Protein AF-A0A528KHP2-F1 (afdb_monomer)

Radius of gyration: 16.45 Å; Cα contacts (8 Å, |Δi|>4): 63; chains: 1; bounding box: 44×27×42 Å

Foldseek 3Di:
DEQVQQWPVNCVVVPPVCVVPDYDAPFAFDCPDPVLVVCCVPQVVVVNDDDPDPVCRRTSVNRVVVVVVVVVVVVVVVCCVVPNDDD

pLDDT: mean 93.91, std 5.65, range [59.97, 98.25]

Nearest PDB structures (foldseek):
  4ru0-assembly2_B  TM=9.548E-01  e=1.534E-05  Pseudomonas protegens Pf-5

Solvent-accessible surface area (backbone atoms only — not comparable to full-atom values): 5206 Å² total; per-residue (Å²): 72,48,81,90,48,49,44,66,80,72,39,59,87,52,49,80,80,39,68,86,72,60,53,46,68,97,48,73,56,56,54,82,49,68,68,52,46,48,45,45,57,62,33,45,64,66,69,68,53,83,65,89,61,68,85,50,64,22,33,30,65,48,38,44,52,50,52,52,51,51,52,53,52,51,54,50,51,54,47,31,74,72,72,49,87,80,130

Secondary structure (DSSP, 8-state):
--TTS-SHHHHGGGGGGGTT-----SS---S-SHHHHHHIIIIITTT----S-GGGTTSHHHHHHHHHHHHHHHHHHHHHHHH----

Sequence (87 aa):
GNVWSNSEEDVIPAGDAAKGYTAITTQASGNTYPVVQEIVKTVYGAGKGNLEDKSRIGSVYHNLGIVNGILNVEAIRIAQEKFGHRT

Structure (mmCIF, N/CA/C/O backbone):
data_AF-A0A528KHP2-F1
#
_entry.id   AF-A0A528KHP2-F1
#
loop_
_atom_site.group_PDB
_atom_site.id
_atom_site.type_symbol
_atom_site.label_atom_id
_atom_site.label_alt_id
_atom_site.label_comp_id
_atom_site.label_asym_id
_atom_site.label_entity_id
_atom_site.label_seq_id
_atom_site.pdbx_PDB_ins_code
_atom_site.Cartn_x
_atom_site.Cartn_y
_atom_site.Cartn_z
_atom_site.occupancy
_atom_site.B_iso_or_equiv
_atom_site.auth_seq_id
_atom_site.auth_comp_id
_atom_site.auth_asym_id
_atom_site.auth_atom_id
_atom_site.pdbx_PDB_model_num
ATOM 1 N N . GLY A 1 1 ? 14.722 11.013 -4.616 1.00 79.94 1 GLY A N 1
ATOM 2 C CA . GLY A 1 1 ? 13.726 12.087 -4.558 1.00 79.94 1 GLY A CA 1
ATOM 3 C C . GLY A 1 1 ? 13.259 12.377 -3.161 1.00 79.94 1 GLY A C 1
ATOM 4 O O . GLY A 1 1 ? 13.714 11.785 -2.186 1.00 79.94 1 GLY A O 1
ATOM 5 N N . ASN A 1 2 ? 12.341 13.324 -3.095 1.00 87.62 2 ASN A N 1
ATOM 6 C CA . ASN A 1 2 ? 11.616 13.710 -1.893 1.00 87.62 2 ASN A CA 1
ATOM 7 C C . ASN A 1 2 ? 10.252 12.991 -1.847 1.00 87.62 2 ASN A C 1
ATOM 9 O O . ASN A 1 2 ? 9.956 12.157 -2.698 1.00 87.62 2 ASN A O 1
ATOM 13 N N . VAL A 1 3 ? 9.412 13.356 -0.878 1.00 84.50 3 VAL A N 1
ATOM 14 C CA . VAL A 1 3 ? 8.064 12.789 -0.675 1.00 84.50 3 VAL A CA 1
ATOM 15 C C . VAL A 1 3 ? 7.086 13.019 -1.841 1.00 84.50 3 VAL A C 1
ATOM 17 O O . VAL A 1 3 ? 6.033 12.400 -1.882 1.00 84.50 3 VAL A O 1
ATOM 20 N N . TRP A 1 4 ? 7.414 13.902 -2.786 1.00 86.44 4 TRP A N 1
ATOM 21 C CA . TRP A 1 4 ? 6.595 14.185 -3.972 1.00 86.44 4 TRP A CA 1
ATOM 22 C C . TRP A 1 4 ? 7.091 13.465 -5.230 1.00 86.44 4 TRP A C 1
ATOM 24 O O . TRP A 1 4 ? 6.508 13.636 -6.289 1.00 86.44 4 TRP A O 1
ATOM 34 N N . SER A 1 5 ? 8.199 12.728 -5.124 1.00 90.69 5 SER A N 1
ATOM 35 C CA . SER A 1 5 ? 8.877 12.040 -6.233 1.00 90.69 5 SER A CA 1
ATOM 36 C C . SER A 1 5 ? 9.311 10.632 -5.810 1.00 90.69 5 SER A C 1
ATOM 38 O O . SER A 1 5 ? 10.419 10.176 -6.108 1.00 90.69 5 SER A O 1
ATOM 40 N N . ASN A 1 6 ? 8.494 9.978 -4.989 1.00 91.56 6 ASN A N 1
ATOM 41 C CA . ASN A 1 6 ? 8.784 8.685 -4.374 1.00 91.56 6 ASN A CA 1
ATOM 42 C C . ASN A 1 6 ? 7.922 7.546 -4.931 1.00 91.56 6 ASN A C 1
ATOM 44 O O . ASN A 1 6 ? 7.929 6.468 -4.339 1.00 91.56 6 ASN A O 1
ATOM 48 N N . SER A 1 7 ? 7.177 7.777 -6.011 1.00 92.12 7 SER A N 1
ATOM 49 C CA . SER A 1 7 ? 6.331 6.755 -6.618 1.00 92.12 7 SER A CA 1
ATOM 50 C C . SER A 1 7 ? 7.069 5.960 -7.684 1.00 92.12 7 SER A C 1
ATOM 52 O O . SER A 1 7 ? 8.038 6.430 -8.288 1.00 92.12 7 SER A O 1
ATOM 54 N N . GLU A 1 8 ? 6.608 4.740 -7.931 1.00 92.88 8 GLU A N 1
ATOM 55 C CA . GLU A 1 8 ? 7.093 3.936 -9.045 1.00 92.88 8 GLU A CA 1
ATOM 56 C C . GLU A 1 8 ? 6.838 4.651 -10.389 1.00 92.88 8 GLU A C 1
ATOM 58 O O . GLU A 1 8 ? 7.683 4.621 -11.286 1.00 92.88 8 GLU A O 1
ATOM 63 N N . GLU A 1 9 ? 5.721 5.369 -10.510 1.00 91.25 9 GLU A N 1
ATOM 64 C CA . GLU A 1 9 ? 5.328 6.121 -11.704 1.00 91.25 9 GLU A CA 1
ATOM 65 C C . GLU A 1 9 ? 6.284 7.278 -12.043 1.00 91.25 9 GLU A C 1
ATOM 67 O O . GLU A 1 9 ? 6.457 7.590 -13.222 1.00 91.25 9 GLU A O 1
ATOM 72 N N . ASP A 1 10 ? 6.961 7.861 -11.049 1.00 92.69 10 ASP A N 1
ATOM 73 C CA . ASP A 1 10 ? 7.945 8.935 -11.258 1.00 92.69 10 ASP A CA 1
ATOM 74 C C . ASP A 1 10 ? 9.221 8.445 -11.959 1.00 92.69 10 ASP A C 1
ATOM 76 O O . ASP A 1 10 ? 9.946 9.233 -12.570 1.00 92.69 10 ASP A O 1
ATOM 80 N N . VAL A 1 11 ? 9.527 7.147 -11.853 1.00 92.62 11 VAL A N 1
ATOM 81 C CA . VAL A 1 11 ? 10.815 6.583 -12.288 1.00 92.62 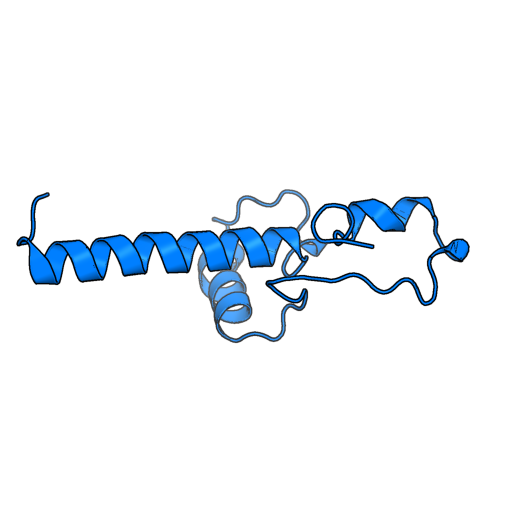11 VAL A CA 1
ATOM 82 C C . VAL A 1 11 ? 10.697 5.554 -13.402 1.00 92.62 11 VAL A C 1
ATOM 84 O O . VAL A 1 11 ? 11.665 5.371 -14.141 1.00 92.62 11 VAL A O 1
ATOM 87 N N . ILE A 1 12 ? 9.528 4.931 -13.590 1.00 93.06 12 ILE A N 1
ATOM 88 C CA . ILE A 1 12 ? 9.274 4.010 -14.711 1.00 93.06 12 ILE A CA 1
ATOM 89 C C . ILE A 1 12 ? 9.696 4.623 -16.064 1.00 93.06 12 ILE A C 1
ATOM 91 O O . ILE A 1 12 ? 10.424 3.950 -16.798 1.00 93.06 12 ILE A O 1
ATOM 95 N N . PRO A 1 13 ? 9.346 5.885 -16.403 1.00 94.88 13 PRO A N 1
ATOM 96 C CA . PRO A 1 13 ? 9.725 6.476 -17.690 1.00 94.88 13 PRO A CA 1
ATOM 97 C C . PRO A 1 13 ? 11.235 6.679 -17.873 1.00 94.88 13 PRO A C 1
ATOM 99 O O . PRO A 1 13 ? 11.713 6.731 -19.004 1.00 94.88 13 PRO A O 1
ATOM 102 N N . ALA A 1 14 ? 11.994 6.799 -16.780 1.00 94.12 14 ALA A N 1
ATOM 103 C CA . ALA A 1 14 ? 13.442 6.998 -16.820 1.00 94.12 14 ALA A CA 1
ATOM 104 C C . ALA A 1 14 ? 14.222 5.691 -17.068 1.00 94.12 14 ALA A C 1
ATOM 106 O O . ALA A 1 14 ? 15.405 5.739 -17.418 1.00 94.12 14 ALA A O 1
ATOM 107 N N . GLY A 1 15 ? 13.577 4.527 -16.922 1.00 95.06 15 GLY A N 1
ATOM 108 C CA . GLY A 1 15 ? 14.165 3.221 -17.218 1.00 95.06 15 GLY A CA 1
ATOM 109 C C . GLY A 1 15 ? 15.498 2.990 -16.499 1.00 95.06 15 GLY A C 1
ATOM 110 O O . GLY A 1 15 ? 15.632 3.224 -15.299 1.00 95.06 15 GLY A O 1
ATOM 111 N N . ASP A 1 16 ? 16.514 2.551 -17.244 1.00 96.88 16 ASP A N 1
ATOM 112 C CA . ASP A 1 16 ? 17.837 2.238 -16.692 1.00 96.88 16 ASP A CA 1
ATOM 113 C C . ASP A 1 16 ? 18.545 3.436 -16.043 1.00 96.88 16 ASP A C 1
ATOM 115 O O . ASP A 1 16 ? 19.354 3.237 -15.133 1.00 96.88 16 ASP A O 1
ATOM 119 N N . ALA A 1 17 ? 18.220 4.669 -16.446 1.00 95.62 17 ALA A N 1
ATOM 120 C CA . ALA A 1 17 ? 18.800 5.872 -15.852 1.00 95.62 17 ALA A CA 1
ATOM 121 C C . ALA A 1 17 ? 18.354 6.091 -14.394 1.00 95.62 17 ALA A C 1
ATOM 123 O O . ALA A 1 17 ? 19.013 6.820 -13.656 1.00 95.62 17 ALA A O 1
ATOM 124 N N . ALA A 1 18 ? 17.266 5.447 -13.960 1.00 94.44 18 ALA A N 1
ATOM 125 C CA . ALA A 1 18 ? 16.774 5.525 -12.587 1.00 94.44 18 ALA A CA 1
ATOM 126 C C . ALA A 1 18 ? 17.415 4.498 -11.636 1.00 94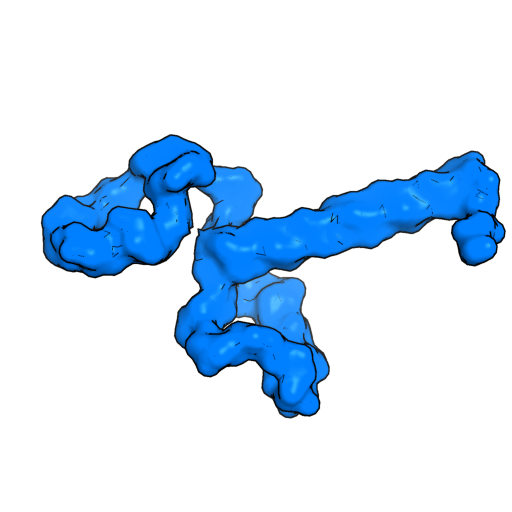.44 18 ALA A C 1
ATOM 128 O O . ALA A 1 18 ? 17.115 4.498 -10.441 1.00 94.44 18 ALA A O 1
ATOM 129 N N . LYS A 1 19 ? 18.299 3.609 -12.110 1.00 94.56 19 LYS A N 1
ATOM 130 C CA . LYS A 1 19 ? 18.981 2.637 -11.238 1.00 94.56 19 LYS A CA 1
ATOM 131 C C . LYS A 1 19 ? 19.783 3.359 -10.148 1.00 94.56 19 LYS A C 1
ATOM 133 O O . LYS A 1 19 ? 20.621 4.206 -10.433 1.00 94.56 19 LYS A O 1
ATOM 138 N N . GLY A 1 20 ? 19.527 3.005 -8.887 1.00 94.31 20 GLY A N 1
ATOM 139 C CA . GLY A 1 20 ? 20.131 3.657 -7.716 1.00 94.31 20 GLY A CA 1
ATOM 140 C C . GLY A 1 20 ? 19.367 4.885 -7.210 1.00 94.31 20 GLY A C 1
ATOM 141 O O . GLY A 1 20 ? 19.725 5.439 -6.167 1.00 94.31 20 GLY A O 1
ATOM 142 N N . TYR A 1 21 ? 18.290 5.292 -7.889 1.00 93.81 21 TYR A N 1
ATOM 143 C CA . TYR A 1 21 ? 17.408 6.337 -7.393 1.00 93.81 21 TYR A CA 1
ATOM 144 C C . TYR A 1 21 ? 16.850 5.959 -6.020 1.00 93.81 21 TYR A C 1
ATOM 146 O O . TYR A 1 21 ? 16.178 4.946 -5.849 1.00 93.81 21 TYR A O 1
ATOM 154 N N . THR A 1 22 ? 17.136 6.800 -5.032 1.00 92.88 22 THR A N 1
ATOM 155 C CA . THR A 1 22 ? 16.660 6.635 -3.658 1.00 92.88 22 THR A CA 1
ATOM 156 C C . THR A 1 22 ? 15.713 7.774 -3.334 1.00 92.88 22 THR A C 1
ATOM 158 O O . THR A 1 22 ? 16.024 8.934 -3.615 1.00 92.88 22 THR A O 1
ATOM 161 N N . ALA A 1 23 ? 14.561 7.469 -2.741 1.00 93.12 23 ALA A N 1
ATOM 162 C CA . ALA A 1 23 ? 13.581 8.462 -2.328 1.00 93.12 23 ALA A CA 1
ATOM 163 C C . ALA A 1 23 ? 13.168 8.281 -0.869 1.00 93.12 23 ALA A C 1
ATOM 165 O O . ALA A 1 23 ? 13.159 7.171 -0.340 1.00 93.12 23 ALA A O 1
ATOM 166 N N . ILE A 1 24 ? 12.827 9.395 -0.227 1.00 92.06 24 ILE A N 1
ATOM 167 C CA . ILE A 1 24 ? 12.261 9.395 1.121 1.00 92.06 24 ILE A CA 1
ATOM 168 C C . ILE A 1 24 ? 10.773 9.062 1.020 1.00 92.06 24 ILE A C 1
ATOM 170 O O . ILE A 1 24 ? 10.064 9.627 0.189 1.00 92.06 24 ILE A O 1
ATOM 174 N N . THR A 1 25 ? 10.291 8.190 1.902 1.00 90.31 25 THR A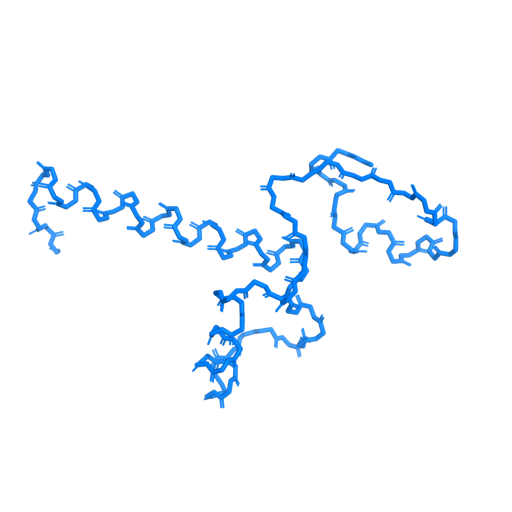 N 1
ATOM 175 C CA . THR A 1 25 ? 8.869 7.870 2.027 1.00 90.31 25 THR A CA 1
ATOM 176 C C . THR A 1 25 ? 8.477 7.688 3.491 1.00 90.31 25 THR A C 1
ATOM 178 O O . THR A 1 25 ? 9.277 7.218 4.299 1.00 90.31 25 THR A O 1
ATOM 181 N N . THR A 1 26 ? 7.243 8.050 3.837 1.00 89.56 26 THR A N 1
ATOM 182 C CA . THR A 1 26 ? 6.629 7.764 5.146 1.00 89.56 26 THR A CA 1
ATOM 183 C C . THR A 1 26 ? 6.025 6.359 5.214 1.00 89.56 26 THR A C 1
ATOM 185 O O . THR A 1 26 ? 5.780 5.843 6.300 1.00 89.56 26 THR A O 1
ATOM 188 N N . GLN A 1 27 ? 5.830 5.723 4.058 1.00 90.81 27 GLN A N 1
ATOM 189 C CA . GLN A 1 27 ? 5.320 4.365 3.907 1.00 90.81 27 GLN A CA 1
ATOM 190 C C . GLN A 1 27 ? 6.083 3.669 2.783 1.00 90.81 27 GLN A C 1
ATOM 192 O O . GLN A 1 27 ? 6.104 4.129 1.641 1.00 90.81 27 GLN A O 1
ATOM 197 N N . ALA A 1 28 ? 6.765 2.579 3.105 1.00 91.94 28 ALA A N 1
ATOM 198 C CA . ALA A 1 28 ? 7.510 1.834 2.103 1.00 91.94 28 ALA A CA 1
ATOM 199 C C . ALA A 1 28 ? 6.559 1.084 1.155 1.00 91.94 28 ALA A C 1
ATOM 201 O O . ALA A 1 28 ? 5.484 0.626 1.562 1.00 91.94 28 ALA A O 1
ATOM 202 N N . SER A 1 29 ? 6.961 0.952 -0.111 1.00 94.00 29 SER A N 1
ATOM 203 C CA . SER A 1 29 ? 6.356 -0.023 -1.015 1.00 94.00 29 SER A CA 1
ATOM 204 C C . SER A 1 29 ? 6.709 -1.447 -0.587 1.00 94.00 29 SER A C 1
ATOM 206 O O . SER A 1 29 ? 7.608 -1.689 0.220 1.00 94.00 29 SER A O 1
ATOM 208 N N . GLY A 1 30 ? 5.952 -2.405 -1.101 1.00 95.06 30 GLY A N 1
ATOM 209 C CA . GLY A 1 30 ? 6.043 -3.815 -0.768 1.00 95.06 30 GLY A CA 1
ATOM 210 C C . GLY A 1 30 ? 4.667 -4.418 -0.518 1.00 95.06 30 GLY A C 1
ATOM 211 O O . GLY A 1 30 ? 3.757 -3.773 0.007 1.00 95.06 30 GLY A O 1
ATOM 212 N N . ASN A 1 31 ? 4.527 -5.689 -0.881 1.00 95.62 31 ASN A N 1
ATOM 213 C CA . ASN A 1 31 ? 3.306 -6.478 -0.709 1.00 95.62 31 ASN A CA 1
ATOM 214 C C . ASN A 1 31 ? 3.455 -7.598 0.339 1.00 95.62 31 ASN A C 1
ATOM 216 O O . ASN A 1 31 ? 2.559 -8.423 0.505 1.00 95.62 31 ASN A O 1
ATOM 220 N N . THR A 1 32 ? 4.579 -7.628 1.058 1.00 95.81 32 THR A N 1
ATOM 221 C CA . THR A 1 32 ? 4.880 -8.630 2.091 1.00 95.81 32 THR A CA 1
ATOM 222 C C . THR A 1 32 ? 4.303 -8.275 3.460 1.00 95.81 32 THR A C 1
ATOM 224 O O . THR A 1 32 ? 4.301 -9.111 4.359 1.00 95.81 32 THR A O 1
ATOM 227 N N . TYR A 1 33 ? 3.788 -7.055 3.631 1.00 96.88 33 TYR A N 1
ATOM 228 C CA . TYR A 1 33 ? 3.137 -6.636 4.867 1.00 96.88 33 TYR A CA 1
ATOM 229 C C . TYR A 1 33 ? 1.851 -7.447 5.109 1.00 96.88 33 TYR A C 1
ATOM 231 O O . TYR A 1 33 ? 1.029 -7.543 4.192 1.00 96.88 33 TYR A O 1
ATOM 239 N N . PRO A 1 34 ? 1.612 -7.967 6.332 1.00 97.56 34 PRO A N 1
ATOM 240 C CA . PRO A 1 34 ? 0.441 -8.798 6.628 1.00 97.56 34 PRO A CA 1
ATOM 241 C C . PRO A 1 34 ? -0.895 -8.161 6.228 1.00 97.56 34 PRO A C 1
ATOM 243 O O . PRO A 1 34 ? -1.730 -8.819 5.616 1.00 97.56 34 PRO A O 1
ATOM 246 N N . VAL A 1 35 ? -1.065 -6.859 6.482 1.00 96.94 35 VAL A N 1
ATOM 247 C CA . VAL A 1 35 ? -2.284 -6.123 6.109 1.00 96.94 35 VAL A CA 1
ATOM 248 C C . VAL A 1 35 ? -2.509 -6.085 4.594 1.00 96.94 35 VAL A C 1
ATOM 250 O O . VAL A 1 35 ? -3.636 -6.233 4.131 1.00 96.94 35 VAL A O 1
ATOM 253 N N . VAL A 1 36 ? -1.444 -5.955 3.793 1.00 98.00 36 VAL A N 1
ATOM 254 C CA . VAL A 1 36 ? -1.553 -5.9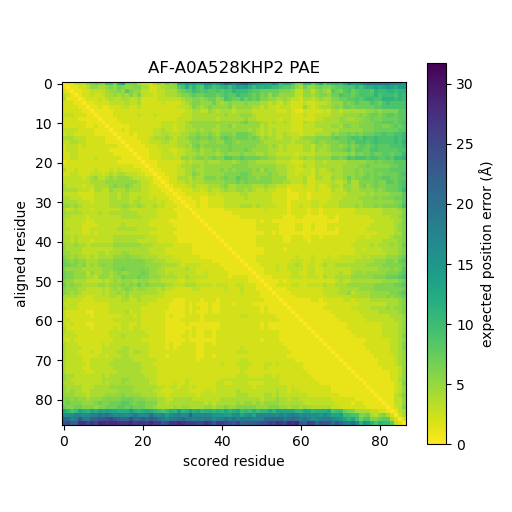64 2.326 1.00 98.00 36 VAL A CA 1
ATOM 255 C C . VAL A 1 36 ? -1.967 -7.355 1.847 1.00 98.00 36 VAL A C 1
ATOM 257 O O . VAL A 1 36 ? -2.861 -7.474 1.011 1.00 98.00 36 VAL A O 1
ATOM 260 N N . GLN A 1 37 ? -1.378 -8.413 2.409 1.00 98.25 37 GLN A N 1
ATOM 261 C CA . GLN A 1 37 ? -1.743 -9.796 2.083 1.00 98.25 37 GLN A CA 1
ATOM 262 C C . GLN A 1 37 ? -3.196 -10.115 2.457 1.00 98.25 37 GLN A C 1
ATOM 264 O O . GLN A 1 37 ? -3.905 -10.783 1.700 1.00 98.25 37 GLN A O 1
ATOM 269 N N . GLU A 1 38 ? -3.666 -9.606 3.593 1.00 98.25 38 GLU A N 1
ATOM 270 C CA . GLU A 1 38 ? -5.053 -9.755 4.019 1.00 98.25 38 GLU A CA 1
ATOM 271 C C . GLU A 1 38 ? -6.017 -9.026 3.079 1.00 98.25 38 GLU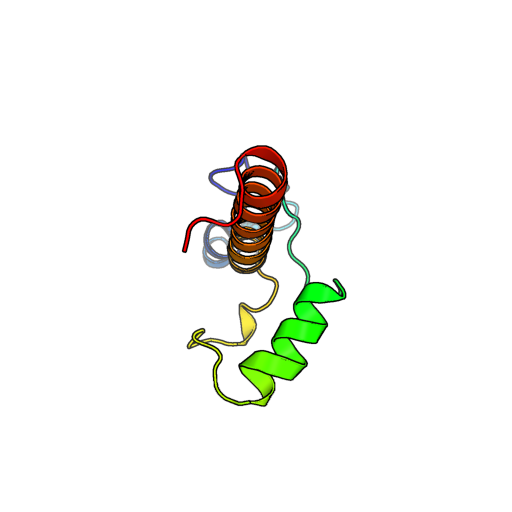 A C 1
ATOM 273 O O . GLU A 1 38 ? -7.016 -9.616 2.664 1.00 98.25 38 GLU A O 1
ATOM 278 N N . ILE A 1 39 ? -5.700 -7.797 2.661 1.00 97.94 39 ILE A N 1
ATOM 279 C CA . ILE A 1 39 ? -6.479 -7.054 1.657 1.00 97.94 39 ILE A CA 1
ATOM 280 C C . ILE A 1 39 ? -6.541 -7.832 0.336 1.00 97.94 39 ILE A C 1
ATOM 282 O O . ILE A 1 39 ? -7.614 -7.965 -0.258 1.00 97.94 39 ILE A O 1
ATOM 286 N N . VAL A 1 40 ? -5.418 -8.396 -0.121 1.00 97.38 40 VAL A N 1
ATOM 287 C CA . VAL A 1 40 ? -5.385 -9.248 -1.322 1.00 97.38 40 VAL A CA 1
ATOM 288 C C . VAL A 1 40 ? -6.327 -10.435 -1.171 1.00 97.38 40 VAL A C 1
ATOM 290 O O . VAL A 1 40 ? -7.157 -10.674 -2.047 1.00 97.38 40 VAL A O 1
ATOM 293 N N . LYS A 1 41 ? -6.250 -11.156 -0.053 1.00 98.06 41 LYS A N 1
ATOM 294 C CA . LYS A 1 41 ? -7.092 -12.328 0.206 1.00 98.06 41 LYS A CA 1
ATOM 295 C C . LYS A 1 41 ? -8.581 -11.976 0.289 1.00 98.06 41 LYS A C 1
ATOM 297 O O . LYS A 1 41 ? -9.405 -12.676 -0.291 1.00 98.06 41 LYS A O 1
ATOM 302 N N . THR A 1 42 ? -8.928 -10.928 1.029 1.00 98.00 42 THR A N 1
ATOM 303 C CA . THR A 1 42 ? -10.314 -10.636 1.436 1.00 98.00 42 THR A CA 1
ATOM 304 C C . THR A 1 42 ? -11.059 -9.741 0.454 1.00 98.00 42 THR A C 1
ATOM 306 O O . THR A 1 42 ? -12.241 -9.964 0.201 1.00 98.00 42 THR A O 1
ATOM 309 N N . VAL A 1 43 ? -10.384 -8.750 -0.130 1.00 97.25 43 VAL A N 1
ATOM 310 C CA . VAL A 1 43 ? -10.999 -7.755 -1.018 1.00 97.25 43 VAL A CA 1
ATOM 311 C C . VAL A 1 43 ? -10.781 -8.147 -2.471 1.00 97.25 43 VAL A C 1
ATOM 313 O O . VAL A 1 43 ? -11.742 -8.372 -3.211 1.00 97.25 43 VAL A O 1
ATOM 316 N N . TYR A 1 44 ? -9.519 -8.286 -2.885 1.00 96.38 44 TYR A N 1
ATOM 317 C CA . TYR A 1 44 ? -9.197 -8.635 -4.269 1.00 96.38 44 TYR A CA 1
ATOM 318 C C . TYR A 1 44 ? -9.587 -10.083 -4.599 1.00 96.38 44 TYR A C 1
ATOM 320 O O . TYR A 1 44 ? -10.100 -10.331 -5.691 1.00 96.38 44 TYR A O 1
ATOM 328 N N . GLY A 1 45 ? -9.418 -11.018 -3.658 1.00 96.44 45 GLY A N 1
ATOM 329 C CA . GLY A 1 45 ? -9.846 -12.416 -3.788 1.00 96.44 45 GLY A CA 1
ATOM 330 C C . GLY A 1 45 ? -11.364 -12.583 -3.899 1.00 96.44 45 GLY A C 1
ATOM 331 O O . GLY A 1 45 ? -11.831 -13.506 -4.557 1.00 96.44 45 GLY A O 1
ATOM 332 N N . ALA A 1 46 ? -12.136 -11.646 -3.341 1.00 97.44 46 ALA A N 1
ATOM 333 C CA . ALA A 1 46 ? -13.590 -11.590 -3.485 1.00 97.44 46 ALA A CA 1
ATOM 334 C C . ALA A 1 46 ? -14.057 -10.799 -4.725 1.00 97.44 46 ALA A C 1
ATOM 336 O O . ALA A 1 46 ? -15.254 -10.567 -4.881 1.00 97.44 46 ALA A O 1
ATOM 337 N N . GLY A 1 47 ? -13.137 -10.333 -5.579 1.00 96.12 47 GLY A N 1
ATOM 338 C CA . GLY A 1 47 ? -13.468 -9.531 -6.762 1.00 96.12 47 GLY A CA 1
ATOM 339 C C . GLY A 1 47 ? -13.959 -8.112 -6.452 1.00 96.12 47 GLY A C 1
ATOM 340 O O . GLY A 1 47 ? -14.548 -7.475 -7.317 1.00 96.12 47 GLY A O 1
ATOM 341 N N . LYS A 1 48 ? -13.727 -7.610 -5.233 1.00 97.31 48 LYS A N 1
ATOM 342 C CA . LYS A 1 48 ? -14.161 -6.276 -4.775 1.00 97.31 48 LYS A CA 1
ATOM 343 C C . LYS A 1 48 ? -13.042 -5.231 -4.783 1.00 97.31 48 LYS A C 1
ATOM 345 O O . LYS A 1 48 ? -13.223 -4.129 -4.276 1.00 97.31 48 LYS A O 1
ATOM 350 N N . GLY A 1 49 ? -11.871 -5.589 -5.305 1.00 94.62 49 GLY A N 1
ATOM 351 C CA . GLY A 1 49 ? -10.766 -4.655 -5.489 1.00 94.62 49 GLY A CA 1
ATOM 352 C C . GLY A 1 49 ? -11.05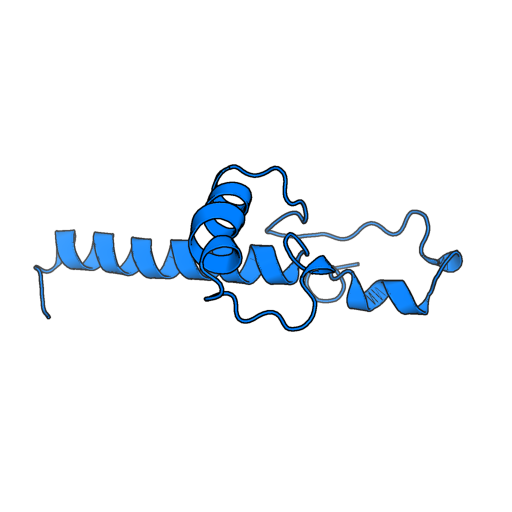9 -3.661 -6.609 1.00 94.62 49 GLY A C 1
ATOM 353 O O . GLY A 1 49 ? -11.687 -4.020 -7.601 1.00 94.62 49 GLY A O 1
ATOM 354 N N . ASN A 1 50 ? -10.591 -2.427 -6.450 1.00 94.75 50 ASN A N 1
ATOM 355 C CA . ASN A 1 50 ? -10.856 -1.326 -7.378 1.00 94.75 50 ASN A CA 1
ATOM 356 C C . ASN A 1 50 ? -9.669 -0.971 -8.289 1.00 94.75 50 ASN A C 1
ATOM 358 O O . ASN A 1 50 ? -9.826 -0.133 -9.171 1.00 94.75 50 ASN A O 1
ATOM 362 N N . LEU A 1 51 ? -8.488 -1.567 -8.086 1.00 94.75 51 LEU A N 1
ATOM 363 C CA . LEU A 1 51 ? -7.368 -1.381 -9.008 1.00 94.75 51 LEU A CA 1
ATOM 364 C C . LEU A 1 51 ? -7.636 -2.109 -10.328 1.00 94.75 51 LEU A C 1
ATOM 366 O O . LEU A 1 51 ? -7.809 -3.329 -10.339 1.00 94.75 51 LEU A O 1
ATOM 370 N N . GLU A 1 52 ? -7.597 -1.356 -11.427 1.00 93.38 52 GLU A N 1
ATOM 371 C CA . GLU A 1 52 ? -7.620 -1.899 -12.790 1.00 93.38 52 GLU A CA 1
ATOM 372 C C . GLU A 1 52 ? -6.377 -2.759 -13.055 1.00 93.38 52 GLU A C 1
ATOM 374 O O . GLU A 1 52 ? -6.484 -3.895 -13.515 1.00 93.38 52 GLU A O 1
ATOM 379 N N . ASP A 1 53 ? -5.199 -2.247 -12.682 1.00 94.31 53 ASP A N 1
ATOM 380 C CA . ASP A 1 53 ? -3.939 -2.983 -12.731 1.00 94.31 53 ASP A CA 1
ATOM 381 C C . ASP A 1 53 ? -3.542 -3.503 -11.341 1.00 94.31 53 ASP A C 1
ATOM 383 O O . ASP A 1 53 ? -3.087 -2.759 -10.465 1.00 94.31 53 ASP A O 1
ATOM 387 N N . LYS A 1 54 ? -3.674 -4.820 -11.154 1.00 94.12 54 LYS A N 1
ATOM 388 C CA . LYS A 1 54 ? -3.317 -5.506 -9.904 1.00 94.12 54 LYS A CA 1
ATOM 389 C C . LYS A 1 54 ? -1.809 -5.552 -9.642 1.00 94.12 54 LYS A C 1
ATOM 391 O O . LYS A 1 54 ? -1.424 -5.831 -8.508 1.00 94.12 54 LYS A O 1
ATOM 396 N N . SER A 1 55 ? -0.957 -5.263 -10.629 1.00 93.50 55 SER A N 1
ATOM 397 C CA . SER A 1 55 ? 0.497 -5.179 -10.427 1.00 93.50 55 SER A CA 1
ATOM 398 C C . SER A 1 55 ? 0.886 -4.047 -9.466 1.00 93.50 55 SER A C 1
ATOM 400 O O . SER A 1 55 ? 1.915 -4.122 -8.799 1.00 93.50 55 SER A O 1
ATOM 402 N N . ARG A 1 56 ? 0.012 -3.040 -9.317 1.00 94.81 56 ARG A N 1
ATOM 403 C CA . ARG A 1 56 ? 0.202 -1.881 -8.432 1.00 94.81 56 ARG A CA 1
ATOM 404 C C . ARG A 1 56 ? -0.099 -2.164 -6.959 1.00 94.81 56 ARG A C 1
ATOM 406 O O . ARG A 1 56 ? 0.082 -1.276 -6.121 1.00 94.81 56 ARG A O 1
ATOM 413 N N . ILE A 1 57 ? -0.556 -3.368 -6.612 1.00 96.88 57 ILE A N 1
ATOM 414 C CA . ILE A 1 57 ? -0.763 -3.764 -5.215 1.00 96.88 57 ILE A CA 1
ATOM 415 C C . ILE A 1 57 ? 0.587 -3.768 -4.496 1.00 96.88 57 ILE A C 1
ATOM 417 O O . ILE A 1 57 ? 1.494 -4.523 -4.839 1.00 96.88 57 ILE A O 1
ATOM 421 N N . GLY A 1 58 ? 0.697 -2.942 -3.459 1.00 96.38 58 GLY A N 1
ATOM 422 C CA . GLY A 1 58 ? 1.940 -2.762 -2.713 1.00 96.38 58 GLY A CA 1
ATOM 423 C C . GLY A 1 58 ? 2.844 -1.652 -3.252 1.00 96.38 58 GLY A C 1
ATOM 424 O O . GLY A 1 58 ? 3.900 -1.434 -2.670 1.00 96.38 58 GLY A O 1
ATOM 425 N N . SER A 1 59 ? 2.454 -0.932 -4.309 1.00 96.00 59 SER A N 1
ATOM 426 C CA . SER A 1 59 ? 3.125 0.323 -4.693 1.00 96.00 59 SER A CA 1
ATOM 427 C C . SER A 1 59 ? 3.122 1.329 -3.540 1.00 96.00 59 SER A C 1
ATOM 429 O O . SER A 1 59 ? 2.286 1.243 -2.626 1.00 96.00 59 SER A O 1
ATOM 431 N N . VAL A 1 60 ? 4.017 2.319 -3.588 1.00 95.31 60 VAL A N 1
ATOM 432 C CA . VAL A 1 60 ? 4.069 3.385 -2.572 1.00 95.31 60 VAL A CA 1
ATOM 433 C C . VAL A 1 60 ? 2.702 4.053 -2.402 1.00 95.31 60 VAL A C 1
ATOM 435 O O . VAL A 1 60 ? 2.277 4.297 -1.270 1.00 95.31 60 VAL A O 1
ATOM 438 N N . TYR A 1 61 ? 1.978 4.307 -3.497 1.00 94.19 61 TYR A N 1
ATOM 439 C CA . TYR A 1 61 ? 0.658 4.938 -3.435 1.00 94.19 61 TYR A CA 1
ATOM 440 C C . TYR A 1 61 ? -0.447 4.011 -2.935 1.00 94.19 61 TYR A C 1
ATOM 442 O O . TYR A 1 61 ? -1.314 4.456 -2.180 1.00 94.19 61 TYR A O 1
ATOM 450 N N . HIS A 1 62 ? -0.408 2.722 -3.277 1.00 96.31 62 HIS A N 1
ATOM 451 C CA . HIS A 1 62 ? -1.339 1.757 -2.695 1.00 96.31 62 HIS A CA 1
ATOM 452 C C . HIS A 1 62 ? -1.165 1.684 -1.172 1.00 96.31 62 HIS A C 1
ATOM 454 O O . HIS A 1 62 ? -2.137 1.786 -0.420 1.00 96.31 62 HIS A O 1
ATOM 460 N N .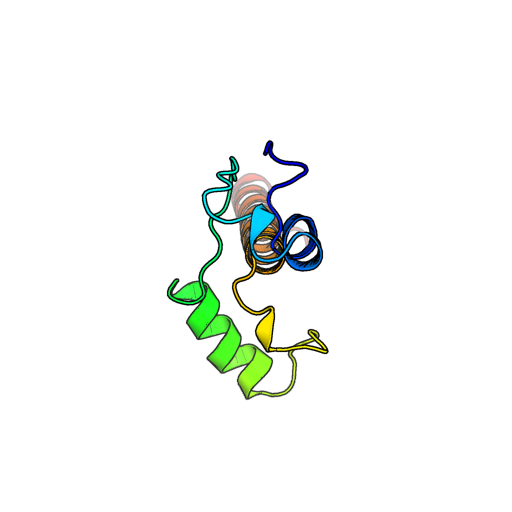 ASN A 1 63 ? 0.081 1.587 -0.705 1.00 96.75 63 ASN A N 1
ATOM 461 C CA . ASN A 1 63 ? 0.381 1.518 0.722 1.00 96.75 63 ASN A CA 1
ATOM 462 C C . ASN A 1 63 ? 0.073 2.839 1.443 1.00 96.75 63 ASN A C 1
ATOM 464 O O . ASN A 1 63 ? -0.390 2.808 2.582 1.00 96.75 63 ASN A O 1
ATOM 468 N N . LEU A 1 64 ? 0.230 3.991 0.781 1.00 95.69 64 LEU A N 1
ATOM 469 C CA . LEU A 1 64 ? -0.214 5.286 1.312 1.00 95.69 64 LEU A CA 1
ATOM 470 C C . LEU A 1 64 ? -1.723 5.319 1.549 1.00 95.69 64 LEU A C 1
ATOM 472 O O . LEU A 1 64 ? -2.160 5.753 2.614 1.00 95.69 64 LEU A O 1
ATOM 476 N N . GLY A 1 65 ? -2.515 4.824 0.596 1.00 95.50 65 GLY A N 1
ATOM 477 C CA . GLY A 1 65 ? -3.964 4.711 0.755 1.00 95.50 65 GLY A CA 1
ATOM 478 C C . GLY A 1 65 ? -4.353 3.836 1.950 1.00 95.50 65 GLY A C 1
ATOM 479 O O . GLY A 1 65 ? -5.221 4.221 2.734 1.00 95.50 65 GLY A O 1
ATOM 480 N N . ILE A 1 66 ? -3.664 2.706 2.139 1.00 97.06 66 ILE A N 1
ATOM 481 C CA . ILE A 1 66 ? -3.878 1.808 3.285 1.00 97.06 66 ILE A CA 1
ATOM 482 C C . ILE A 1 66 ? -3.564 2.516 4.604 1.00 97.06 66 ILE A C 1
ATOM 484 O O . ILE A 1 66 ? -4.399 2.517 5.507 1.00 97.06 66 ILE A O 1
ATOM 488 N N . VAL A 1 67 ? -2.389 3.142 4.719 1.00 97.00 67 VAL A N 1
ATOM 489 C CA . VAL A 1 67 ? -1.987 3.859 5.940 1.00 97.00 67 VAL A CA 1
ATOM 490 C C . VAL A 1 67 ? -2.966 4.989 6.250 1.00 97.00 67 VAL A C 1
ATOM 492 O O . VAL A 1 67 ? -3.397 5.125 7.392 1.00 97.00 67 VAL A O 1
ATOM 495 N N . ASN A 1 68 ? -3.383 5.756 5.241 1.00 97.44 68 ASN A N 1
ATOM 496 C CA . ASN A 1 68 ? -4.378 6.809 5.417 1.00 97.44 68 ASN A CA 1
ATOM 497 C C . ASN A 1 68 ? -5.722 6.243 5.912 1.00 97.44 68 ASN A C 1
ATOM 499 O O . ASN A 1 68 ? -6.323 6.793 6.835 1.00 97.44 68 ASN A O 1
ATOM 503 N N . GLY A 1 69 ? -6.179 5.118 5.355 1.00 97.12 69 GLY A N 1
ATOM 504 C CA . GLY A 1 69 ? -7.386 4.429 5.816 1.00 97.12 69 GLY A CA 1
ATOM 505 C C . GLY A 1 69 ? -7.296 4.004 7.283 1.00 97.12 69 GLY A C 1
ATOM 506 O O . GLY A 1 69 ? -8.202 4.303 8.060 1.00 97.12 69 GLY A O 1
ATOM 507 N N . ILE A 1 70 ? -6.180 3.386 7.681 1.00 97.25 70 ILE A N 1
ATOM 508 C CA . ILE A 1 70 ? -5.924 2.981 9.073 1.00 97.25 70 ILE A CA 1
ATOM 509 C C . ILE A 1 70 ? -5.970 4.196 10.002 1.00 97.25 70 ILE A C 1
ATOM 511 O O . ILE A 1 70 ? -6.692 4.179 10.995 1.00 97.25 70 ILE A O 1
ATOM 515 N N . LEU A 1 71 ? -5.245 5.268 9.671 1.00 97.81 71 LEU A N 1
ATOM 516 C CA . LEU A 1 71 ? -5.177 6.464 10.513 1.00 97.81 71 LEU A CA 1
ATOM 517 C C . LEU A 1 71 ? -6.551 7.119 10.700 1.00 97.81 71 LEU A C 1
ATOM 519 O O . LEU A 1 71 ? -6.886 7.508 11.817 1.00 97.81 71 LEU A O 1
ATOM 523 N N . ASN A 1 72 ? -7.363 7.208 9.643 1.00 98.06 72 ASN A N 1
ATOM 524 C CA . ASN A 1 72 ? -8.716 7.760 9.748 1.00 98.06 72 ASN A CA 1
ATOM 525 C C . ASN A 1 72 ? -9.630 6.881 10.612 1.00 98.06 72 ASN A C 1
ATOM 527 O O . ASN A 1 72 ? -10.341 7.404 11.470 1.00 98.06 72 ASN A O 1
ATOM 531 N N . VAL A 1 73 ? -9.601 5.558 10.422 1.00 97.56 73 VAL A N 1
ATOM 532 C CA . VAL A 1 73 ? -10.411 4.622 11.219 1.00 97.56 73 VAL A CA 1
ATOM 533 C C . VAL A 1 73 ? -10.019 4.684 12.695 1.00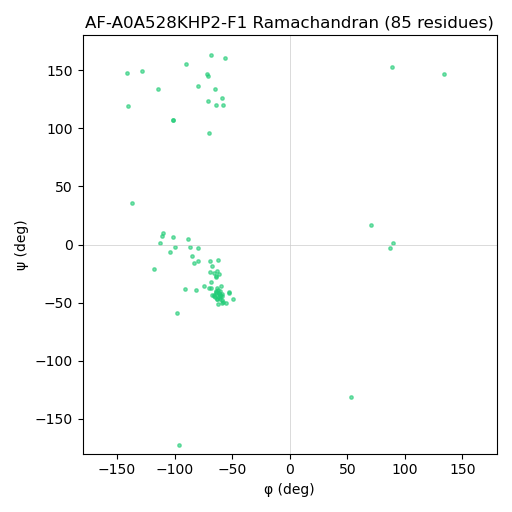 97.56 73 VAL A C 1
ATOM 535 O O . VAL A 1 73 ? -10.892 4.797 13.556 1.00 97.56 73 VAL A O 1
ATOM 538 N N . GLU A 1 74 ? -8.723 4.695 12.997 1.00 97.81 74 GLU A N 1
ATOM 539 C CA . GLU A 1 74 ? -8.228 4.762 14.374 1.00 97.81 74 GLU A CA 1
ATOM 540 C C . GLU A 1 74 ? -8.523 6.112 15.037 1.00 97.81 74 GLU A C 1
ATOM 542 O O . GLU A 1 74 ? -8.902 6.154 16.210 1.00 97.81 74 GLU A O 1
ATOM 547 N N . ALA A 1 75 ? -8.433 7.218 14.292 1.00 97.56 75 ALA A N 1
ATOM 548 C CA . ALA A 1 75 ? -8.829 8.532 14.791 1.00 97.56 75 ALA A CA 1
ATOM 549 C C . ALA A 1 75 ? -10.316 8.562 15.182 1.00 97.56 75 ALA A C 1
ATOM 551 O O . ALA A 1 75 ? -10.662 9.064 16.254 1.00 97.56 75 ALA A O 1
ATOM 552 N N . ILE A 1 76 ? -11.191 7.982 14.352 1.00 96.50 76 ILE A N 1
ATOM 553 C CA . ILE A 1 76 ? -12.624 7.865 14.651 1.00 96.50 76 ILE A CA 1
ATOM 554 C C . ILE A 1 76 ? -12.850 6.960 15.864 1.00 96.50 76 ILE A C 1
ATOM 556 O O . ILE A 1 76 ? -13.605 7.342 16.757 1.00 96.50 76 ILE A O 1
ATOM 560 N N . ARG A 1 77 ? -12.185 5.800 15.939 1.00 96.62 77 ARG A N 1
ATOM 561 C CA . ARG A 1 77 ? -12.298 4.866 17.073 1.00 96.62 77 ARG A CA 1
ATOM 562 C C . ARG A 1 77 ? -11.976 5.558 18.399 1.00 96.62 77 ARG A C 1
ATOM 564 O O . ARG A 1 77 ? -12.785 5.523 19.322 1.00 96.62 77 ARG A O 1
ATOM 571 N N . ILE A 1 78 ? -10.847 6.264 18.466 1.00 97.19 78 ILE A N 1
ATOM 572 C CA . ILE A 1 78 ? -10.427 7.015 19.661 1.00 97.19 78 ILE A CA 1
ATOM 573 C C . ILE A 1 78 ? -11.412 8.151 19.978 1.00 97.19 78 ILE A C 1
ATOM 575 O O . ILE A 1 78 ? -11.732 8.401 21.143 1.00 97.19 78 ILE A O 1
ATOM 579 N N . ALA A 1 79 ? -11.921 8.852 18.962 1.00 96.25 79 ALA A N 1
ATOM 580 C CA . ALA A 1 79 ? -12.918 9.899 19.167 1.00 96.25 79 ALA A CA 1
ATOM 581 C C . ALA A 1 79 ? -14.235 9.336 19.730 1.00 96.25 79 ALA A C 1
ATOM 583 O O . ALA A 1 79 ? -14.805 9.933 20.643 1.00 96.25 79 ALA A O 1
ATOM 584 N N . GLN A 1 80 ? -14.693 8.181 19.241 1.00 96.00 80 GLN A N 1
ATOM 585 C CA . GLN A 1 80 ? -15.876 7.491 19.762 1.00 96.00 80 GLN A CA 1
ATOM 586 C C . GLN A 1 80 ? -15.679 7.038 21.215 1.00 96.00 80 GLN A C 1
ATOM 588 O O . GLN A 1 80 ? -16.574 7.244 22.033 1.00 96.00 80 GLN A O 1
ATOM 593 N N . GLU A 1 81 ? -14.504 6.502 21.561 1.00 95.06 81 GLU A N 1
ATOM 594 C CA . GLU A 1 81 ? -14.151 6.142 22.945 1.00 95.06 81 GLU A CA 1
ATOM 595 C C . GLU A 1 81 ? -14.183 7.359 23.881 1.00 95.06 81 GLU A C 1
ATOM 597 O O . GLU A 1 81 ? -14.662 7.270 25.011 1.00 95.06 81 GLU A O 1
ATOM 602 N N . LYS A 1 82 ? -13.705 8.518 23.410 1.00 95.56 82 LYS A N 1
ATOM 603 C CA . LYS A 1 82 ? -13.607 9.738 24.223 1.00 95.56 82 LYS A CA 1
ATOM 604 C C . LYS A 1 82 ? -14.917 10.517 24.341 1.00 95.56 82 LYS A C 1
ATOM 606 O O . LYS A 1 82 ? -15.188 11.098 25.390 1.00 95.56 82 LYS A O 1
ATOM 611 N N . PHE A 1 83 ? -15.695 10.599 23.266 1.00 94.81 83 PHE A N 1
ATOM 612 C CA . PHE A 1 83 ? -16.851 11.500 23.171 1.00 94.81 83 PHE A CA 1
ATOM 613 C C . PHE A 1 83 ? -18.202 10.774 23.105 1.00 94.81 83 PHE A C 1
ATOM 615 O O . PHE A 1 83 ? -19.239 11.441 23.036 1.00 94.81 83 PHE A O 1
ATOM 622 N N . GLY A 1 84 ? -18.195 9.440 23.162 1.00 89.56 84 GLY A N 1
ATOM 623 C CA . GLY A 1 84 ? -19.365 8.578 23.031 1.00 89.56 84 GLY A CA 1
ATOM 624 C C . GLY A 1 84 ? -19.652 8.187 21.578 1.00 89.56 84 GLY A C 1
ATOM 625 O O . GLY A 1 84 ? -19.336 8.920 20.638 1.00 89.56 84 GLY A O 1
ATOM 626 N N . HIS A 1 85 ? -20.287 7.026 21.394 1.00 83.12 85 HIS A N 1
ATOM 627 C CA . HIS A 1 85 ? -20.693 6.523 20.081 1.00 83.12 85 HIS A CA 1
ATOM 628 C C . HIS A 1 85 ? -21.846 7.366 19.524 1.00 83.12 85 HIS A C 1
ATOM 630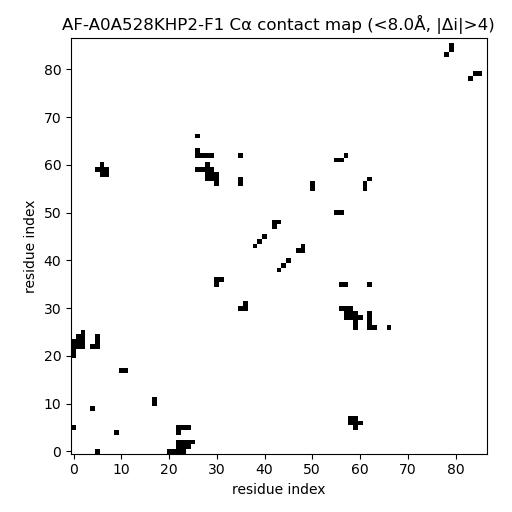 O O . HIS A 1 85 ? -23.010 7.162 19.864 1.00 83.12 85 HIS A O 1
ATOM 636 N N . ARG A 1 86 ? -21.510 8.343 18.681 1.00 69.56 86 ARG A N 1
ATOM 637 C CA . ARG A 1 86 ? -22.475 9.115 17.895 1.00 69.56 86 ARG A CA 1
ATOM 638 C C . ARG A 1 86 ? -22.471 8.560 16.473 1.00 69.56 86 ARG A C 1
ATOM 640 O O . ARG A 1 86 ? -21.476 8.720 15.769 1.00 69.56 86 ARG A O 1
ATOM 647 N N . THR A 1 87 ? -23.534 7.841 16.121 1.00 59.97 87 THR A N 1
ATOM 648 C CA . THR A 1 87 ? -23.837 7.384 14.755 1.00 59.97 87 THR A CA 1
ATOM 649 C C . THR A 1 87 ? -24.578 8.458 13.986 1.00 59.97 87 THR A C 1
ATOM 651 O O . THR A 1 87 ? -25.499 9.044 14.603 1.00 59.97 87 THR A O 1
#

Mean predicted aligned error: 3.89 Å